Protein AF-A0A816TZV7-F1 (afdb_monomer_lite)

pLDDT: mean 77.75, std 18.06, range [36.94, 97.0]

Foldseek 3Di:
DDDDPPPPPPPPVPPVVPDPDPPDDDQDDPPCNPPDDDDPVVVCVVVVVCVVVVVVVVVVVVVVVD

Organism: NCBI:txid392030

Seconda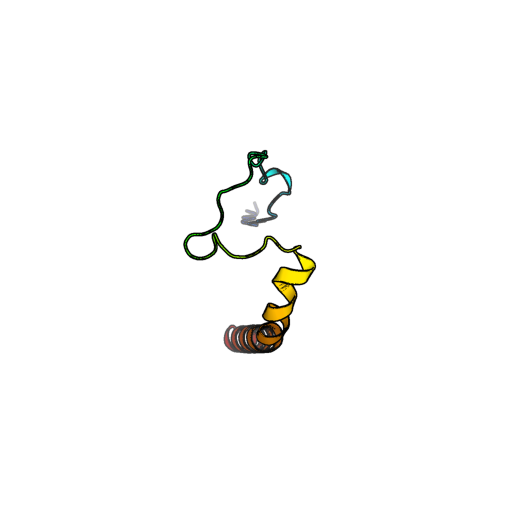ry structure (DSSP, 8-state):
--------------GGGS-----SPPPPPTT-TTSPP--HHHHHGGGGGTHHHHHHHHHHHHHHT-

Sequence (66 aa):
MAYSNSNEKHSATRFADLGALPKRMLAPIEGYEKTPLVTLEEAVKPLVKIVPKVERNVFIVKQNCQ

Radius of gyration: 20.71 Å; chains: 1; bounding box: 36×22×64 Å

Structure (mmCIF, N/CA/C/O backbone):
data_AF-A0A816TZV7-F1
#
_entry.id   AF-A0A816TZV7-F1
#
loop_
_atom_site.group_PDB
_atom_site.id
_atom_site.type_symbol
_atom_site.label_atom_id
_atom_site.label_alt_id
_atom_site.label_comp_id
_atom_site.label_asym_id
_atom_site.label_entity_id
_atom_site.label_seq_id
_atom_site.pdbx_PDB_ins_code
_atom_site.Cartn_x
_atom_site.Cartn_y
_atom_site.Cartn_z
_atom_site.occupancy
_atom_site.B_iso_or_equiv
_atom_site.auth_seq_id
_atom_site.auth_comp_id
_atom_site.auth_asym_id
_atom_site.auth_atom_id
_atom_site.pdbx_PDB_model_num
ATOM 1 N N . MET A 1 1 ? 17.832 12.180 49.372 1.00 41.16 1 MET A N 1
ATOM 2 C CA . MET A 1 1 ? 18.101 11.139 48.358 1.00 41.16 1 MET A CA 1
ATOM 3 C C . MET A 1 1 ? 16.810 10.906 47.596 1.00 41.16 1 MET A C 1
ATOM 5 O O . MET A 1 1 ? 15.850 10.462 48.206 1.00 41.16 1 MET A O 1
ATOM 9 N N . ALA A 1 2 ? 16.756 11.287 46.323 1.00 36.94 2 ALA A N 1
ATOM 10 C CA . ALA A 1 2 ? 15.605 11.053 45.456 1.00 36.94 2 ALA A CA 1
ATOM 11 C C . ALA A 1 2 ? 16.118 10.349 44.196 1.00 36.94 2 ALA A C 1
ATOM 13 O O . ALA A 1 2 ? 17.021 10.856 43.536 1.00 36.94 2 ALA A O 1
ATOM 14 N N . TYR A 1 3 ? 15.596 9.154 43.931 1.00 46.69 3 TYR A N 1
ATOM 15 C CA . TYR A 1 3 ? 15.907 8.361 42.748 1.00 46.69 3 TYR A CA 1
ATOM 16 C C . TYR A 1 3 ? 14.987 8.806 41.612 1.00 46.69 3 TYR A C 1
ATOM 18 O O . TYR A 1 3 ? 13.779 8.588 41.674 1.00 46.69 3 TYR A O 1
ATOM 26 N N . SER A 1 4 ? 15.543 9.420 40.575 1.00 45.72 4 SER A N 1
ATOM 27 C CA . SER A 1 4 ? 14.840 9.675 39.318 1.00 45.72 4 SER A CA 1
ATOM 28 C C . SER A 1 4 ? 15.100 8.510 38.364 1.00 45.72 4 SER A C 1
ATOM 30 O O . SER A 1 4 ? 16.120 8.451 37.685 1.00 45.72 4 SER A O 1
ATOM 32 N N . ASN A 1 5 ? 14.165 7.559 38.332 1.00 53.38 5 ASN A N 1
ATOM 33 C CA . ASN A 1 5 ? 14.082 6.543 37.285 1.00 53.38 5 ASN A CA 1
ATOM 34 C C . ASN A 1 5 ? 13.391 7.170 36.064 1.00 53.38 5 ASN A C 1
ATOM 36 O O . ASN A 1 5 ? 12.168 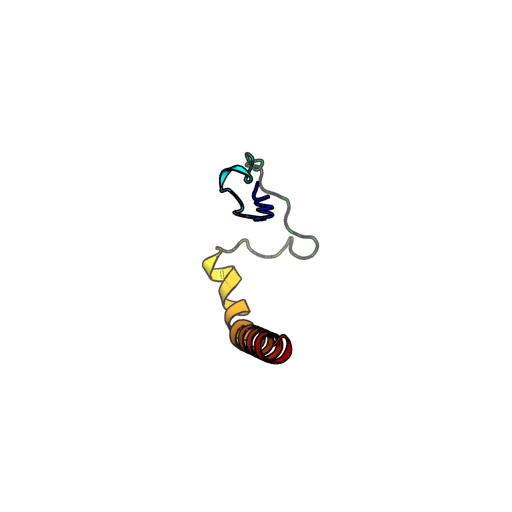7.120 35.943 1.00 53.38 5 ASN A O 1
ATOM 40 N N . SER A 1 6 ? 14.157 7.784 35.165 1.00 49.16 6 SER A N 1
ATOM 41 C CA . SER A 1 6 ? 13.653 8.252 33.870 1.00 49.16 6 SER A CA 1
ATOM 42 C C . SER A 1 6 ? 13.850 7.168 32.810 1.00 49.16 6 SER A C 1
ATOM 44 O O . SER A 1 6 ? 14.829 7.151 32.068 1.00 49.16 6 SER A O 1
ATOM 46 N N . ASN A 1 7 ? 12.898 6.236 32.732 1.00 54.62 7 ASN A N 1
ATOM 47 C CA . ASN A 1 7 ? 12.784 5.309 31.605 1.00 54.62 7 ASN A CA 1
ATOM 48 C C . ASN A 1 7 ? 11.980 5.977 30.478 1.00 54.62 7 ASN A C 1
ATOM 50 O O . ASN A 1 7 ? 10.855 5.586 30.173 1.00 54.62 7 ASN A O 1
ATOM 54 N N . GLU A 1 8 ? 12.544 7.029 29.889 1.00 52.81 8 GLU A N 1
ATOM 55 C CA . GLU A 1 8 ? 11.981 7.679 28.708 1.00 52.81 8 GLU A CA 1
ATOM 56 C C . GLU A 1 8 ? 12.501 6.961 27.462 1.00 52.81 8 GLU A C 1
ATOM 58 O O . GLU A 1 8 ? 13.572 7.255 26.928 1.00 52.81 8 GLU A O 1
ATOM 63 N N . LYS A 1 9 ? 11.731 5.977 26.984 1.00 52.50 9 LYS A N 1
ATOM 64 C CA . LYS A 1 9 ? 11.938 5.376 25.662 1.00 52.50 9 LYS A CA 1
ATOM 65 C C . LYS A 1 9 ? 11.512 6.370 24.584 1.00 52.50 9 LYS A C 1
ATOM 67 O O . LYS A 1 9 ? 10.466 6.228 23.958 1.00 52.50 9 LYS A O 1
ATOM 72 N N . HIS A 1 10 ? 12.344 7.377 24.355 1.00 51.41 10 HIS A N 1
ATOM 73 C CA . HIS A 1 10 ? 12.284 8.200 23.159 1.00 51.41 10 HIS A CA 1
ATOM 74 C C . HIS A 1 10 ? 12.716 7.358 21.953 1.00 51.41 10 HIS A C 1
ATOM 76 O O . HIS A 1 10 ? 13.863 7.423 21.516 1.00 51.41 10 HIS A O 1
ATOM 82 N N . SER A 1 11 ? 11.797 6.583 21.368 1.00 56.91 11 SER A N 1
ATOM 83 C CA . SER A 1 11 ? 11.972 6.076 20.002 1.00 56.91 11 SER A CA 1
ATOM 84 C C . SER A 1 11 ? 11.716 7.212 19.006 1.00 56.91 11 SER A C 1
A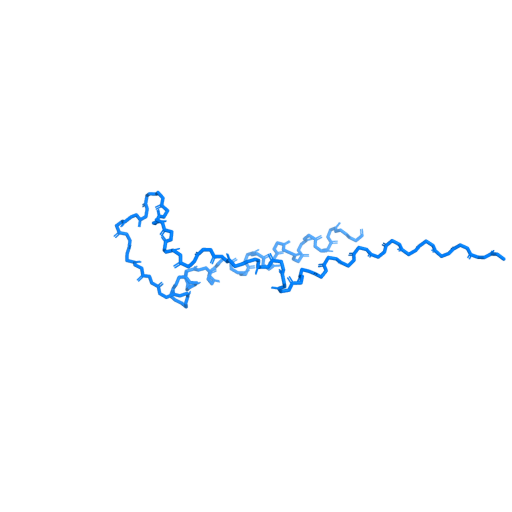TOM 86 O O . SER A 1 11 ? 10.814 7.157 18.172 1.00 56.91 11 SER A O 1
ATOM 88 N N . ALA A 1 12 ? 12.489 8.289 19.123 1.00 58.88 12 ALA A N 1
ATOM 89 C CA . ALA A 1 12 ? 12.680 9.202 18.018 1.00 58.88 12 ALA A CA 1
ATOM 90 C C . ALA A 1 12 ? 13.538 8.435 17.011 1.00 58.88 12 ALA A C 1
ATOM 92 O O . ALA A 1 12 ? 14.757 8.384 17.156 1.00 58.88 12 ALA A O 1
ATOM 93 N N . THR A 1 13 ? 12.896 7.775 16.045 1.00 56.75 13 THR A N 1
ATOM 94 C CA . THR A 1 13 ? 13.554 7.246 14.847 1.00 56.75 13 THR A CA 1
ATOM 95 C C . THR A 1 13 ? 14.338 8.393 14.229 1.00 56.75 13 THR A C 1
ATOM 97 O O . THR A 1 13 ? 13.768 9.294 13.608 1.00 56.75 13 THR A O 1
ATOM 100 N N . ARG A 1 14 ? 15.644 8.429 14.504 1.00 57.28 14 ARG A N 1
ATOM 101 C CA . ARG A 1 14 ? 16.535 9.460 13.990 1.00 57.28 14 ARG A CA 1
ATOM 102 C C . ARG A 1 14 ? 16.597 9.238 12.489 1.00 57.28 14 ARG A C 1
ATOM 104 O O . ARG A 1 14 ? 16.823 8.122 12.043 1.00 57.28 14 ARG A O 1
ATOM 111 N N . PHE A 1 15 ? 16.489 10.304 11.703 1.00 57.00 15 PHE A N 1
ATOM 112 C CA . PHE A 1 15 ? 16.753 10.261 10.259 1.00 57.00 15 PHE A CA 1
ATOM 113 C C . PHE A 1 15 ? 18.135 9.652 9.913 1.00 57.00 15 PHE A C 1
ATOM 115 O O . PHE A 1 15 ? 18.365 9.269 8.774 1.00 57.00 15 PHE A O 1
ATOM 122 N N . ALA A 1 16 ? 19.030 9.521 10.903 1.00 56.84 16 ALA A N 1
ATOM 123 C CA . ALA A 1 16 ? 20.316 8.832 10.837 1.00 56.84 16 ALA A CA 1
ATOM 124 C C . ALA A 1 16 ? 20.244 7.286 10.827 1.00 56.84 16 ALA A C 1
ATOM 126 O O . ALA A 1 16 ? 21.215 6.663 10.410 1.00 56.84 16 ALA A O 1
ATOM 127 N N . ASP A 1 17 ? 19.132 6.665 11.242 1.00 53.50 17 ASP A N 1
ATOM 128 C CA . ASP A 1 17 ? 18.948 5.200 11.159 1.00 53.50 17 ASP A CA 1
ATOM 129 C C . ASP A 1 17 ? 18.609 4.734 9.735 1.00 53.50 17 ASP A C 1
ATOM 131 O O . ASP A 1 17 ? 18.638 3.541 9.428 1.00 53.50 17 ASP A O 1
ATOM 135 N N . LEU A 1 18 ? 18.347 5.677 8.825 1.00 58.09 18 LEU A N 1
ATOM 136 C CA . LEU A 1 18 ? 18.386 5.432 7.392 1.00 58.09 18 LEU A CA 1
ATOM 137 C C . LEU A 1 18 ? 19.858 5.396 6.967 1.00 58.09 18 LEU A C 1
ATOM 139 O O . LEU A 1 18 ? 20.386 6.352 6.397 1.00 58.09 18 LEU A O 1
ATOM 143 N N . GLY A 1 19 ? 20.540 4.290 7.275 1.00 69.00 19 GLY A N 1
ATOM 144 C CA . GLY A 1 19 ? 21.844 3.993 6.684 1.00 69.00 19 GLY A CA 1
ATOM 145 C C . GLY A 1 19 ? 21.778 4.130 5.160 1.00 69.00 19 GLY A C 1
ATOM 146 O O . GLY A 1 19 ? 20.695 4.078 4.577 1.00 69.00 19 GLY A O 1
ATOM 147 N N . ALA A 1 20 ? 22.924 4.327 4.502 1.00 64.56 20 ALA A N 1
ATOM 148 C CA . ALA A 1 20 ? 22.978 4.491 3.052 1.00 64.56 20 ALA A CA 1
ATOM 149 C C . ALA A 1 20 ? 22.313 3.292 2.358 1.00 64.56 20 ALA A C 1
ATOM 151 O O . ALA A 1 20 ? 22.931 2.241 2.179 1.00 64.56 20 ALA A O 1
ATOM 152 N N . LEU A 1 21 ? 21.036 3.446 1.994 1.00 64.94 21 LEU A N 1
ATOM 153 C CA . LEU A 1 21 ? 20.309 2.418 1.277 1.00 64.94 21 LEU A CA 1
ATOM 154 C C . LEU A 1 21 ? 21.060 2.209 -0.035 1.00 64.94 21 LEU A C 1
ATOM 156 O O . LEU A 1 21 ? 21.413 3.196 -0.698 1.00 64.94 21 LEU A O 1
ATOM 160 N N . PRO A 1 22 ? 21.369 0.955 -0.402 1.00 67.75 22 PRO A N 1
ATOM 161 C CA . PRO A 1 22 ? 22.026 0.692 -1.664 1.00 67.75 22 PRO A CA 1
ATOM 162 C C . PRO A 1 22 ? 21.198 1.367 -2.757 1.00 67.75 22 PRO A C 1
ATOM 164 O O . PRO A 1 22 ? 20.033 1.035 -2.947 1.00 67.75 22 PRO A O 1
ATOM 167 N N . LYS A 1 23 ? 21.800 2.322 -3.480 1.00 69.38 23 LYS A N 1
ATOM 168 C CA . LYS A 1 23 ? 21.179 3.055 -4.605 1.00 69.38 23 LYS A CA 1
ATOM 169 C C . LYS A 1 23 ? 20.918 2.151 -5.820 1.00 69.38 23 LYS A C 1
ATOM 171 O O . LYS A 1 23 ? 20.907 2.605 -6.959 1.00 69.38 23 LYS A O 1
ATOM 176 N N . ARG A 1 24 ? 20.807 0.846 -5.592 1.00 73.69 24 ARG A N 1
ATOM 177 C CA . ARG A 1 24 ? 20.507 -0.157 -6.597 1.00 73.69 24 ARG A CA 1
ATOM 178 C C . ARG A 1 24 ? 18.995 -0.235 -6.689 1.00 73.69 24 ARG A C 1
ATOM 180 O O . ARG A 1 24 ? 18.323 -0.330 -5.665 1.00 73.69 24 ARG A O 1
ATOM 187 N N . MET A 1 25 ? 18.472 -0.205 -7.909 1.00 73.12 25 MET A N 1
ATOM 188 C CA . MET A 1 25 ? 17.088 -0.598 -8.124 1.00 73.12 25 MET A CA 1
ATOM 189 C C . MET A 1 25 ? 16.913 -2.022 -7.605 1.00 73.12 25 MET A C 1
ATOM 191 O O . MET A 1 25 ? 17.630 -2.934 -8.022 1.00 73.12 25 MET A O 1
ATOM 195 N N . LEU A 1 26 ? 15.986 -2.189 -6.668 1.00 76.00 26 LEU A N 1
ATOM 196 C CA . LEU A 1 26 ? 15.523 -3.507 -6.273 1.00 76.00 26 LEU A CA 1
ATOM 197 C C . LEU A 1 26 ? 14.735 -4.108 -7.435 1.00 76.00 26 LEU A C 1
ATOM 199 O O . LEU A 1 26 ? 14.111 -3.385 -8.217 1.00 76.00 26 LEU A O 1
ATOM 203 N N . ALA A 1 27 ? 14.780 -5.433 -7.550 1.00 81.19 27 ALA A N 1
ATOM 204 C CA . ALA A 1 27 ? 13.905 -6.128 -8.477 1.00 81.19 27 ALA A CA 1
ATOM 205 C C . ALA A 1 27 ? 12.436 -5.845 -8.103 1.00 81.19 27 ALA A C 1
ATOM 207 O O . ALA A 1 27 ? 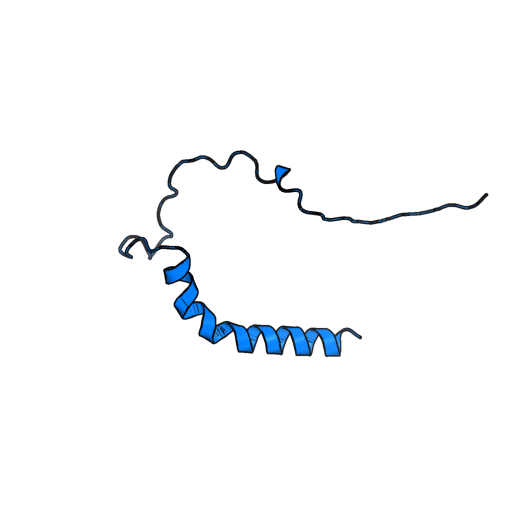12.134 -5.678 -6.915 1.00 81.19 27 ALA A O 1
ATOM 208 N N . PRO A 1 28 ? 11.526 -5.784 -9.090 1.00 82.12 28 PRO A N 1
ATOM 209 C CA . PRO A 1 28 ? 10.097 -5.735 -8.819 1.00 82.12 28 PRO A CA 1
ATOM 210 C C . PRO A 1 28 ? 9.661 -6.880 -7.900 1.00 82.12 28 PRO A C 1
ATOM 212 O O . PRO A 1 28 ? 10.261 -7.955 -7.899 1.00 82.12 28 PRO A O 1
ATOM 215 N N . ILE A 1 29 ? 8.610 -6.635 -7.120 1.00 86.12 29 ILE A N 1
ATOM 216 C CA . ILE A 1 29 ? 8.011 -7.647 -6.247 1.00 86.12 29 ILE A CA 1
ATOM 217 C C . ILE A 1 29 ? 7.481 -8.795 -7.114 1.00 86.12 29 ILE A C 1
ATOM 219 O O . ILE A 1 29 ? 6.929 -8.553 -8.191 1.00 86.12 29 ILE A O 1
ATOM 223 N N . GLU A 1 30 ? 7.636 -10.026 -6.627 1.00 88.44 30 GLU A N 1
ATOM 224 C CA . GLU A 1 30 ? 7.130 -11.223 -7.298 1.00 88.44 30 GLU A CA 1
ATOM 225 C C . GLU A 1 30 ? 5.630 -11.088 -7.615 1.00 88.44 30 GLU A C 1
ATOM 227 O O . GLU A 1 30 ? 4.833 -10.677 -6.764 1.00 88.44 30 GLU A O 1
ATOM 232 N N . GLY A 1 31 ? 5.251 -11.390 -8.857 1.00 89.31 31 GLY A N 1
ATOM 233 C CA . GLY A 1 31 ? 3.884 -11.246 -9.367 1.00 89.31 31 GLY A CA 1
ATOM 234 C C . GLY A 1 31 ? 3.536 -9.853 -9.907 1.00 89.31 31 GLY A C 1
ATOM 235 O O . GLY A 1 31 ? 2.452 -9.672 -10.467 1.00 89.31 31 GLY A O 1
ATOM 236 N N . TYR A 1 32 ? 4.439 -8.876 -9.785 1.00 88.19 32 TYR A N 1
ATOM 237 C CA . TYR A 1 32 ? 4.260 -7.510 -10.289 1.00 88.19 32 TYR A CA 1
ATOM 238 C C . TYR A 1 32 ? 5.272 -7.123 -11.373 1.00 88.19 32 TYR A C 1
ATOM 240 O O . TYR A 1 32 ? 5.303 -5.965 -11.788 1.00 88.19 32 TYR A O 1
ATOM 248 N N . GLU A 1 33 ? 6.053 -8.067 -11.896 1.00 90.94 33 GLU A N 1
ATOM 249 C CA . GLU A 1 33 ? 7.160 -7.826 -12.833 1.00 90.94 33 GLU A CA 1
ATOM 250 C C . GLU A 1 33 ? 6.707 -7.191 -14.153 1.00 90.94 33 GLU A C 1
ATOM 252 O O . GLU A 1 33 ? 7.476 -6.494 -14.810 1.00 90.94 33 GLU A O 1
ATOM 257 N N . LYS A 1 34 ? 5.452 -7.433 -14.547 1.00 91.31 34 LYS A N 1
ATOM 258 C CA . LYS A 1 34 ? 4.839 -6.895 -15.774 1.00 91.31 34 LYS A CA 1
ATOM 259 C C . LYS A 1 34 ? 4.087 -5.581 -15.546 1.00 91.31 34 LYS A C 1
ATOM 261 O O . LYS A 1 34 ? 3.504 -5.042 -16.485 1.00 91.31 34 LYS A O 1
ATOM 266 N N . THR A 1 35 ? 4.050 -5.092 -14.309 1.00 89.00 35 THR A N 1
ATOM 267 C CA . THR A 1 35 ? 3.325 -3.869 -13.951 1.00 89.00 35 THR A CA 1
ATOM 268 C C . THR A 1 35 ? 4.192 -2.661 -14.299 1.00 89.00 35 THR A C 1
ATOM 270 O O . THR A 1 35 ? 5.391 -2.681 -14.012 1.00 89.00 35 THR A O 1
ATOM 273 N N . PRO A 1 36 ? 3.634 -1.600 -14.906 1.00 88.75 36 PRO A N 1
ATOM 274 C CA . PRO A 1 36 ? 4.400 -0.388 -15.155 1.00 88.75 36 PRO A CA 1
ATOM 275 C C . PRO A 1 36 ? 4.887 0.219 -13.836 1.00 88.75 36 PRO A C 1
ATOM 277 O O . PRO A 1 36 ? 4.150 0.274 -12.850 1.00 88.75 36 PRO A O 1
ATOM 280 N N . LEU A 1 37 ? 6.130 0.700 -13.837 1.00 86.62 37 LEU A N 1
ATOM 281 C CA . LEU A 1 37 ? 6.632 1.544 -12.761 1.00 86.62 37 LEU A CA 1
ATOM 282 C C . LEU A 1 37 ? 5.879 2.874 -12.815 1.00 86.62 37 LEU A C 1
ATOM 284 O O . LEU A 1 37 ? 5.876 3.550 -13.842 1.00 86.62 37 LEU A O 1
ATOM 288 N N . VAL A 1 38 ? 5.240 3.222 -11.707 1.00 89.25 38 VAL A N 1
ATOM 289 C CA . VAL A 1 38 ? 4.460 4.452 -11.546 1.00 89.25 38 VAL A CA 1
ATOM 290 C C . VAL A 1 38 ? 5.102 5.338 -10.489 1.00 89.25 38 VAL A C 1
ATOM 292 O O . VAL A 1 38 ? 5.915 4.873 -9.683 1.00 89.25 38 VAL A O 1
ATOM 295 N N . THR A 1 39 ? 4.746 6.620 -10.476 1.00 90.19 39 THR A N 1
ATOM 296 C CA . THR A 1 39 ? 5.223 7.521 -9.423 1.00 90.19 39 THR A CA 1
ATOM 297 C C . THR A 1 39 ? 4.546 7.206 -8.088 1.00 90.19 39 THR A C 1
ATOM 299 O O . THR A 1 39 ? 3.515 6.526 -8.027 1.00 90.19 39 THR A O 1
ATOM 302 N N . LEU A 1 40 ? 5.112 7.717 -6.992 1.00 85.94 40 LEU A N 1
ATOM 303 C CA . LEU A 1 40 ? 4.532 7.529 -5.663 1.00 85.94 40 LEU A CA 1
ATOM 304 C C . LEU A 1 40 ? 3.106 8.097 -5.597 1.00 85.94 40 LEU A C 1
ATOM 306 O O . LEU A 1 40 ? 2.215 7.462 -5.037 1.00 85.94 40 LEU A O 1
ATOM 310 N N . GLU A 1 41 ? 2.879 9.253 -6.220 1.00 91.75 41 GLU A N 1
ATOM 311 C CA . GLU A 1 41 ? 1.586 9.941 -6.262 1.00 91.75 41 GLU A CA 1
ATOM 312 C C . GLU A 1 41 ? 0.519 9.102 -6.971 1.00 91.75 41 GLU A C 1
ATOM 314 O O . GLU A 1 41 ? -0.653 9.137 -6.599 1.00 91.75 41 GLU A O 1
ATOM 319 N N . GLU A 1 42 ? 0.904 8.332 -7.986 1.00 92.44 42 GLU A N 1
ATOM 320 C CA . GLU A 1 42 ? -0.000 7.432 -8.696 1.00 92.44 42 GLU A CA 1
ATOM 321 C C . GLU A 1 42 ? -0.272 6.153 -7.908 1.00 92.44 42 GLU A C 1
ATOM 323 O O . GLU A 1 42 ? -1.430 5.737 -7.806 1.00 92.44 42 GLU A O 1
ATOM 328 N N . ALA A 1 43 ? 0.762 5.578 -7.290 1.00 88.94 43 ALA A N 1
ATOM 329 C CA . ALA A 1 43 ? 0.652 4.366 -6.483 1.00 88.94 43 ALA A CA 1
ATOM 330 C C . ALA A 1 43 ? -0.295 4.533 -5.280 1.00 88.94 43 ALA A C 1
ATOM 332 O O . ALA A 1 43 ? -0.988 3.586 -4.902 1.00 88.94 43 ALA A O 1
ATOM 333 N N . VAL A 1 44 ? -0.371 5.732 -4.687 1.00 91.06 44 VAL A N 1
ATOM 334 C CA . VAL A 1 44 ? -1.214 5.986 -3.502 1.00 91.06 44 VAL A CA 1
ATOM 335 C C . VAL A 1 44 ? -2.684 6.277 -3.822 1.00 91.06 44 VAL A C 1
ATOM 337 O O . VAL A 1 44 ? -3.533 6.114 -2.944 1.00 91.06 44 VAL A O 1
ATOM 340 N N . LYS A 1 45 ? -3.036 6.644 -5.064 1.00 93.44 45 LYS A N 1
ATOM 341 C CA . LYS A 1 45 ? -4.432 6.920 -5.478 1.00 93.44 45 LYS A CA 1
ATOM 342 C C . LYS A 1 45 ? -5.435 5.825 -5.077 1.00 93.44 45 LYS A C 1
ATOM 344 O O . LYS A 1 45 ? -6.461 6.165 -4.483 1.00 93.44 45 LYS A O 1
ATOM 349 N N . PRO A 1 46 ? -5.199 4.526 -5.350 1.00 90.81 46 PRO A N 1
ATOM 350 C CA . PRO A 1 46 ? -6.140 3.477 -4.951 1.00 90.81 46 PRO A CA 1
ATOM 351 C C . PRO A 1 46 ? -6.285 3.341 -3.428 1.00 90.81 46 PRO A C 1
ATOM 353 O O . PRO A 1 46 ? -7.350 2.939 -2.954 1.00 90.81 46 PRO A O 1
ATOM 356 N N . LEU A 1 47 ? -5.259 3.714 -2.654 1.00 90.50 47 LEU A N 1
ATOM 357 C CA . LEU A 1 47 ? -5.258 3.597 -1.194 1.00 90.50 47 LEU A CA 1
ATOM 358 C C . LEU A 1 47 ? -6.188 4.613 -0.518 1.00 90.50 47 LEU A C 1
ATOM 360 O O . LEU A 1 47 ? -6.661 4.360 0.586 1.00 90.50 47 LEU A O 1
ATOM 364 N N . VAL A 1 48 ? -6.537 5.719 -1.181 1.00 92.00 48 VAL A N 1
ATOM 365 C CA . VAL A 1 48 ? -7.445 6.743 -0.622 1.00 92.00 48 VAL A CA 1
ATOM 366 C C . VAL A 1 48 ? -8.772 6.133 -0.154 1.00 92.00 48 VAL A C 1
ATOM 368 O O . VAL A 1 48 ? -9.323 6.535 0.868 1.00 92.00 48 VAL A O 1
ATOM 371 N N . LYS A 1 49 ? -9.261 5.093 -0.840 1.00 93.56 49 LYS A N 1
ATOM 372 C CA . LYS A 1 49 ? -10.518 4.417 -0.486 1.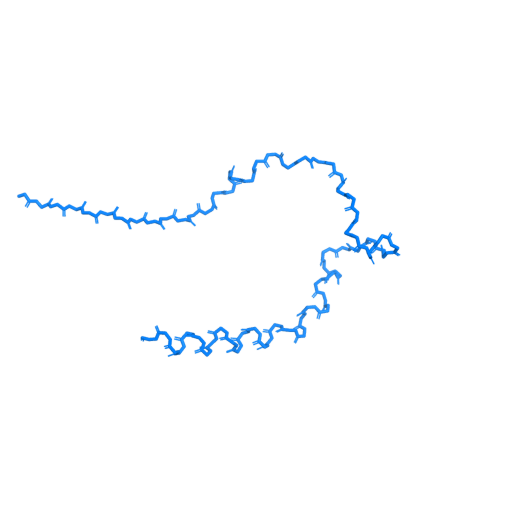00 93.56 49 LYS A CA 1
ATOM 373 C C . LYS A 1 49 ? -10.461 3.674 0.854 1.00 93.56 49 LYS A C 1
ATOM 375 O O . LYS A 1 49 ? -11.504 3.506 1.481 1.00 93.56 49 LYS A O 1
ATOM 380 N N . ILE A 1 50 ? -9.285 3.211 1.295 1.00 95.31 50 ILE A N 1
ATOM 381 C C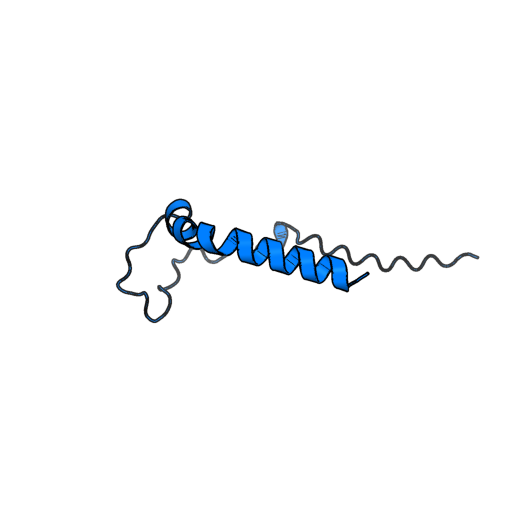A . ILE A 1 50 ? -9.147 2.471 2.562 1.00 95.31 50 ILE A CA 1
ATOM 382 C C . ILE A 1 50 ? -8.951 3.402 3.768 1.00 95.31 50 ILE A C 1
ATOM 384 O O . ILE A 1 50 ? -9.264 3.002 4.891 1.00 95.31 50 ILE A O 1
ATOM 388 N N . VAL A 1 51 ? -8.508 4.646 3.549 1.00 93.38 51 VAL A N 1
ATOM 389 C CA . VAL A 1 51 ? -8.188 5.610 4.619 1.00 93.38 51 VAL A CA 1
ATOM 390 C C . VAL A 1 51 ? -9.343 5.793 5.617 1.00 93.38 51 VAL A C 1
ATOM 392 O O . VAL A 1 51 ? -9.105 5.568 6.805 1.00 93.38 51 VAL A O 1
ATOM 395 N N . PRO A 1 52 ? -10.608 6.030 5.203 1.00 95.81 52 PRO A N 1
ATOM 396 C CA . PRO A 1 52 ? -11.704 6.224 6.160 1.00 95.81 52 PRO A CA 1
ATOM 397 C C . PRO A 1 52 ? -11.973 4.998 7.046 1.00 95.81 52 PRO A C 1
ATOM 399 O O . PRO A 1 52 ? -12.398 5.118 8.197 1.00 95.81 52 PRO A O 1
ATOM 402 N N . LYS A 1 53 ? -11.728 3.787 6.523 1.00 96.12 53 LYS A N 1
ATOM 403 C CA . LYS A 1 53 ? -11.867 2.542 7.294 1.00 96.12 53 LYS A CA 1
ATOM 404 C C . LYS A 1 53 ? -10.772 2.438 8.354 1.00 96.12 53 LYS A C 1
ATOM 406 O O . LYS A 1 53 ? -11.062 2.058 9.486 1.00 96.12 53 LYS A O 1
ATOM 411 N N . VAL A 1 54 ? -9.533 2.772 7.995 1.00 95.50 54 VAL A N 1
ATOM 412 C CA . VAL A 1 54 ? -8.401 2.771 8.933 1.00 95.50 54 VAL A CA 1
ATOM 413 C C . VAL A 1 54 ? -8.625 3.806 10.033 1.00 95.50 54 VAL A C 1
ATOM 415 O O . VAL A 1 54 ? -8.495 3.465 11.205 1.00 95.50 54 VAL A O 1
ATOM 418 N N . GLU A 1 55 ? -9.045 5.023 9.685 1.00 96.62 55 GLU A N 1
ATOM 419 C CA . GLU A 1 55 ? -9.356 6.082 10.656 1.00 96.62 55 GLU A CA 1
ATOM 420 C C . GLU A 1 55 ? -10.432 5.650 11.654 1.00 96.62 55 GLU A C 1
ATOM 422 O O . GLU A 1 55 ? -10.257 5.803 12.864 1.00 96.62 55 GLU A O 1
ATOM 427 N N . ARG A 1 56 ? -11.513 5.030 11.166 1.00 97.00 56 ARG A N 1
ATOM 428 C CA . ARG A 1 56 ? -12.563 4.475 12.028 1.00 97.00 56 ARG A CA 1
ATOM 429 C C . ARG A 1 56 ? -12.021 3.410 12.979 1.00 97.00 56 ARG A C 1
ATOM 431 O O . ARG A 1 56 ? -12.340 3.436 14.164 1.00 97.00 56 ARG A O 1
ATOM 438 N N . ASN A 1 57 ? -11.203 2.485 12.480 1.00 96.81 57 ASN A N 1
ATOM 439 C CA . ASN A 1 57 ? -10.612 1.435 13.309 1.00 96.81 57 ASN A CA 1
ATOM 440 C C . ASN A 1 57 ? -9.703 2.027 14.394 1.00 96.81 57 ASN A C 1
ATOM 442 O O . ASN A 1 57 ? -9.795 1.628 15.553 1.00 96.81 57 ASN A O 1
ATOM 446 N N . VAL A 1 58 ? -8.869 3.008 14.037 1.00 96.81 58 VAL A N 1
ATOM 447 C CA . VAL A 1 58 ? -8.012 3.730 14.988 1.00 96.81 58 VAL A CA 1
ATOM 448 C C . VAL A 1 58 ? -8.856 4.427 16.051 1.00 96.81 58 VAL A C 1
ATOM 450 O O . VAL A 1 58 ? -8.536 4.341 17.235 1.00 96.81 58 VAL A O 1
ATOM 453 N N . PHE A 1 59 ? -9.940 5.092 15.648 1.00 96.75 59 PHE A N 1
ATOM 454 C CA . PHE A 1 59 ? -10.859 5.737 16.580 1.00 96.75 59 PHE A CA 1
ATOM 455 C C . PHE A 1 59 ? -11.455 4.734 17.578 1.00 96.75 59 PHE A C 1
ATOM 457 O O . PHE A 1 59 ? -11.380 4.970 18.781 1.00 96.75 59 PHE A O 1
ATOM 464 N N . ILE A 1 60 ? -11.973 3.596 17.104 1.00 96.69 60 ILE A N 1
ATOM 465 C CA . ILE A 1 60 ? -12.559 2.550 17.960 1.00 96.69 60 ILE A CA 1
ATOM 466 C C . ILE A 1 60 ? -11.536 2.024 18.971 1.00 96.69 60 ILE A C 1
ATOM 468 O O . ILE A 1 60 ? -11.832 1.941 20.160 1.00 96.69 60 ILE A O 1
ATOM 472 N N . VAL A 1 61 ? -10.320 1.700 18.520 1.00 97.00 61 VAL A N 1
ATOM 473 C CA . VAL A 1 61 ? -9.264 1.201 19.415 1.00 97.00 61 VAL A CA 1
ATOM 474 C C . VAL A 1 61 ? -8.925 2.238 20.485 1.00 97.00 61 VAL A C 1
ATOM 476 O O . VAL A 1 61 ? -8.844 1.890 21.658 1.00 97.00 61 VAL A O 1
ATOM 479 N N . LYS A 1 62 ? -8.798 3.518 20.112 1.00 95.44 62 LYS A N 1
ATOM 480 C CA . LYS A 1 62 ? -8.539 4.601 21.074 1.00 95.44 62 LYS A CA 1
ATOM 481 C C . LYS A 1 62 ? -9.643 4.746 22.122 1.00 95.44 62 LYS A C 1
ATOM 483 O O . LYS A 1 62 ? -9.329 5.068 23.259 1.00 95.44 62 LYS A O 1
ATOM 488 N N . GLN A 1 63 ? -10.906 4.527 21.753 1.00 94.31 63 GLN A N 1
ATOM 489 C CA . GLN A 1 63 ? -12.020 4.553 22.709 1.00 94.31 63 GLN A CA 1
ATOM 490 C C . GLN A 1 63 ? -11.999 3.347 23.657 1.00 94.31 63 GLN A C 1
ATOM 492 O O . GLN A 1 63 ? -12.334 3.487 24.825 1.00 94.31 63 GLN A O 1
ATOM 497 N N . ASN A 1 64 ? -11.586 2.176 23.170 1.00 91.19 64 ASN A N 1
ATOM 498 C CA . ASN A 1 64 ? -11.599 0.939 23.954 1.00 91.19 64 ASN A CA 1
ATOM 499 C C . ASN A 1 64 ? -10.384 0.770 24.879 1.00 91.19 64 ASN A C 1
ATOM 501 O O . ASN A 1 64 ? -10.455 -0.010 25.821 1.00 91.19 64 ASN A O 1
ATOM 505 N N . CYS A 1 65 ? -9.266 1.445 24.601 1.00 87.25 65 CYS A N 1
ATOM 506 C CA . CYS A 1 65 ? -8.049 1.391 25.419 1.00 87.25 65 CYS A CA 1
ATOM 507 C C . CYS A 1 65 ? -7.964 2.525 26.461 1.00 87.25 65 CYS A C 1
ATOM 509 O O . CYS A 1 65 ? -6.853 2.941 26.793 1.00 87.25 65 CYS A O 1
ATOM 511 N N . GLN A 1 66 ? -9.109 3.047 26.922 1.00 59.53 66 GLN A N 1
ATOM 512 C CA . GLN A 1 66 ? -9.170 3.935 28.091 1.00 59.53 66 GLN A CA 1
ATOM 513 C C . GLN A 1 66 ? -8.745 3.211 29.370 1.00 59.53 66 GLN A C 1
ATOM 515 O O . GLN A 1 66 ? -9.113 2.025 29.527 1.00 59.53 66 GLN A O 1
#